Protein AF-A0AAU0TJ70-F1 (afdb_monomer_lite)

Structure (mmCIF, N/CA/C/O backbone):
data_AF-A0AAU0TJ70-F1
#
_entry.id   AF-A0AAU0TJ70-F1
#
loop_
_atom_site.group_PDB
_atom_site.id
_atom_site.type_symbol
_atom_site.label_atom_id
_atom_site.label_alt_id
_atom_site.label_comp_id
_atom_site.label_asym_id
_atom_site.label_entity_id
_atom_site.label_seq_id
_atom_site.pdbx_PDB_ins_code
_atom_site.Cartn_x
_atom_site.Cartn_y
_atom_site.Cartn_z
_atom_site.occupancy
_atom_site.B_iso_or_equiv
_atom_site.auth_seq_id
_atom_site.auth_comp_id
_atom_site.auth_asym_id
_atom_site.auth_atom_id
_atom_site.pdbx_PDB_model_num
ATOM 1 N N . MET A 1 1 ? 9.516 13.783 13.457 1.00 56.66 1 MET A N 1
ATOM 2 C CA . MET A 1 1 ? 9.043 12.530 12.823 1.00 56.66 1 MET A CA 1
ATOM 3 C C . MET A 1 1 ? 9.151 12.559 11.295 1.00 56.66 1 MET A C 1
ATOM 5 O O . MET A 1 1 ? 8.821 11.558 10.683 1.00 56.66 1 MET A O 1
ATOM 9 N N . THR A 1 2 ? 9.622 13.643 10.664 1.00 57.38 2 THR A N 1
ATOM 10 C CA . THR A 1 2 ? 9.586 13.800 9.195 1.00 57.38 2 THR A CA 1
ATOM 11 C C . THR A 1 2 ? 10.883 14.389 8.642 1.00 57.38 2 THR A C 1
ATOM 13 O O . THR A 1 2 ? 10.853 15.261 7.774 1.00 57.38 2 THR A O 1
ATOM 16 N N . ASP A 1 3 ? 12.036 13.970 9.159 1.00 79.81 3 ASP A N 1
ATOM 17 C CA . ASP A 1 3 ? 13.287 14.393 8.535 1.00 79.81 3 ASP A CA 1
ATOM 18 C C . ASP A 1 3 ? 13.404 13.690 7.176 1.00 79.81 3 ASP A C 1
ATOM 20 O O . ASP A 1 3 ? 13.272 12.472 7.093 1.00 79.81 3 ASP A O 1
ATOM 24 N N . GLN A 1 4 ? 13.644 14.471 6.118 1.00 89.00 4 GLN A N 1
ATOM 25 C CA . GLN A 1 4 ? 13.882 14.001 4.743 1.00 89.00 4 GLN A CA 1
ATOM 26 C C . GLN A 1 4 ? 12.677 13.384 4.003 1.00 89.00 4 GLN A C 1
ATOM 28 O O . GLN A 1 4 ? 12.871 12.769 2.958 1.00 89.00 4 GLN A O 1
ATOM 33 N N . LEU A 1 5 ? 11.445 13.583 4.482 1.00 93.06 5 LEU A N 1
ATOM 34 C CA . LEU A 1 5 ? 10.231 13.097 3.812 1.00 93.06 5 LEU A CA 1
ATOM 35 C C . LEU A 1 5 ? 9.346 14.255 3.351 1.00 93.06 5 LEU A C 1
ATOM 37 O O . LEU A 1 5 ? 9.172 15.245 4.066 1.00 93.06 5 LEU A O 1
ATOM 41 N N . THR A 1 6 ? 8.762 14.126 2.160 1.00 94.50 6 THR A N 1
ATOM 42 C CA . THR A 1 6 ? 7.722 15.044 1.688 1.00 94.50 6 THR A CA 1
ATOM 43 C C . THR A 1 6 ? 6.375 14.703 2.323 1.00 94.50 6 THR A C 1
ATOM 45 O O . THR A 1 6 ? 6.143 13.591 2.798 1.00 94.50 6 THR A O 1
ATOM 48 N N . GLU A 1 7 ? 5.432 15.644 2.280 1.00 93.88 7 GLU A N 1
ATOM 49 C CA . GLU A 1 7 ? 4.050 15.379 2.696 1.00 93.88 7 GLU A CA 1
ATOM 50 C C . GLU A 1 7 ? 3.429 14.220 1.902 1.00 93.88 7 GLU A C 1
ATOM 52 O O . GLU A 1 7 ? 2.747 13.369 2.469 1.00 93.88 7 GLU A O 1
ATOM 57 N N . LYS A 1 8 ? 3.716 14.138 0.595 1.00 95.31 8 LYS A N 1
ATOM 58 C CA . LYS A 1 8 ? 3.222 13.045 -0.247 1.00 95.31 8 LYS A CA 1
ATOM 59 C C . LYS A 1 8 ? 3.800 11.696 0.159 1.00 95.31 8 LYS A C 1
ATOM 61 O O . LYS A 1 8 ? 3.061 10.719 0.108 1.00 95.31 8 LYS A O 1
ATOM 66 N N . ASP A 1 9 ? 5.060 11.635 0.589 1.00 94.50 9 ASP A N 1
ATOM 67 C CA . ASP A 1 9 ? 5.648 10.389 1.095 1.00 94.50 9 ASP A CA 1
ATOM 68 C C . ASP A 1 9 ? 4.879 9.904 2.326 1.00 94.50 9 ASP A C 1
ATOM 70 O O . ASP A 1 9 ? 4.464 8.749 2.380 1.00 94.50 9 ASP A O 1
ATOM 74 N N . MET A 1 10 ? 4.593 10.809 3.266 1.00 94.38 10 MET A N 1
ATOM 75 C CA . MET A 1 10 ? 3.841 10.489 4.481 1.00 94.38 10 MET A CA 1
ATOM 76 C C . MET A 1 10 ? 2.407 10.042 4.179 1.00 94.38 10 MET A C 1
ATOM 78 O O . MET A 1 10 ? 1.947 9.034 4.713 1.00 94.38 10 MET A O 1
ATOM 82 N N . VAL A 1 11 ? 1.700 10.777 3.317 1.00 95.94 11 VAL A N 1
ATOM 83 C CA . VAL A 1 11 ? 0.303 10.478 2.972 1.00 95.94 11 VAL A CA 1
ATOM 84 C C . VAL A 1 11 ? 0.202 9.158 2.213 1.00 95.94 11 VAL A C 1
ATOM 86 O O . VAL A 1 11 ? -0.601 8.304 2.584 1.00 95.94 11 VAL A O 1
ATOM 89 N N . ASN A 1 12 ? 1.031 8.955 1.187 1.00 96.06 12 ASN A N 1
ATOM 90 C CA . ASN A 1 12 ? 1.029 7.711 0.419 1.00 96.06 12 ASN A CA 1
ATOM 91 C C . ASN A 1 12 ? 1.400 6.519 1.305 1.00 96.06 12 ASN A C 1
ATOM 93 O O . ASN A 1 12 ? 0.758 5.476 1.217 1.00 96.06 12 ASN A O 1
ATOM 97 N N . TYR A 1 13 ? 2.378 6.686 2.199 1.00 96.31 13 TYR A N 1
ATOM 98 C CA . TYR A 1 13 ? 2.761 5.625 3.121 1.00 96.31 13 TYR A CA 1
ATOM 99 C C . TYR A 1 13 ? 1.640 5.283 4.107 1.00 96.31 13 TYR A C 1
ATOM 101 O O . TYR A 1 13 ? 1.368 4.106 4.326 1.00 96.31 13 TYR A O 1
ATOM 109 N N . ALA A 1 14 ? 0.910 6.274 4.629 1.00 97.31 14 ALA A N 1
ATOM 110 C CA . ALA A 1 14 ? -0.255 6.022 5.478 1.00 97.31 14 ALA A CA 1
ATOM 111 C C . ALA A 1 14 ? -1.329 5.184 4.760 1.00 97.31 14 ALA A C 1
ATOM 113 O O . ALA A 1 14 ? -1.914 4.289 5.371 1.00 97.31 14 ALA A O 1
ATOM 114 N N . TYR A 1 15 ? -1.558 5.423 3.464 1.00 98.12 15 TYR A N 1
ATOM 115 C CA . TYR A 1 15 ? -2.445 4.584 2.653 1.00 98.12 15 TYR A CA 1
ATOM 116 C C . TYR A 1 15 ? -1.903 3.162 2.473 1.00 98.12 15 TYR A C 1
ATOM 118 O O . TYR A 1 15 ? -2.664 2.212 2.641 1.00 98.12 15 TYR A O 1
ATOM 126 N N . THR A 1 16 ? -0.600 3.002 2.223 1.00 98.06 16 THR A N 1
ATOM 127 C CA . THR A 1 16 ? 0.044 1.679 2.167 1.00 98.06 16 THR A CA 1
ATOM 128 C C . THR A 1 16 ? -0.152 0.900 3.469 1.00 98.06 16 THR A C 1
ATOM 130 O O . THR A 1 16 ? -0.557 -0.261 3.432 1.00 98.06 16 THR A O 1
ATOM 133 N N . ILE A 1 17 ? 0.082 1.532 4.624 1.00 98.25 17 ILE A N 1
ATOM 134 C CA . ILE A 1 17 ? -0.090 0.885 5.932 1.00 98.25 17 ILE A CA 1
ATOM 135 C C . ILE A 1 17 ? -1.557 0.575 6.207 1.00 98.25 17 ILE A C 1
ATOM 137 O O . ILE A 1 17 ? -1.866 -0.532 6.637 1.00 98.25 17 ILE A O 1
ATOM 141 N N . ARG A 1 18 ? -2.476 1.501 5.910 1.00 98.00 18 ARG A N 1
ATOM 142 C CA . ARG A 1 18 ? -3.921 1.256 6.026 1.00 98.00 18 ARG A CA 1
ATOM 143 C C . ARG A 1 18 ? -4.329 0.003 5.253 1.00 98.00 18 ARG A C 1
ATOM 145 O O . ARG A 1 18 ? -5.043 -0.839 5.795 1.00 98.00 18 ARG A O 1
ATOM 152 N N . ASP A 1 19 ? -3.887 -0.113 4.005 1.00 98.38 19 ASP A N 1
ATOM 153 C CA . ASP A 1 19 ? -4.249 -1.239 3.146 1.00 98.38 19 ASP A CA 1
ATOM 154 C C . ASP A 1 19 ? -3.643 -2.542 3.670 1.00 98.38 19 ASP A C 1
ATOM 156 O O . ASP A 1 19 ? -4.350 -3.545 3.744 1.00 98.38 19 ASP A O 1
ATOM 160 N N . LYS A 1 20 ? -2.398 -2.512 4.160 1.00 98.12 20 LYS A N 1
ATOM 161 C CA . LYS A 1 20 ? -1.770 -3.669 4.810 1.00 98.12 20 LYS A CA 1
ATOM 162 C C . LYS A 1 20 ? -2.487 -4.106 6.086 1.00 98.12 20 LYS A C 1
ATOM 164 O O . LYS A 1 20 ? -2.793 -5.284 6.231 1.00 98.12 20 LYS A O 1
ATOM 169 N N . VAL A 1 21 ? -2.849 -3.174 6.968 1.00 97.69 21 VAL A N 1
ATOM 170 C CA . VAL A 1 21 ? -3.657 -3.476 8.163 1.00 97.69 21 VAL A CA 1
ATOM 171 C C . VAL A 1 21 ? -5.002 -4.089 7.768 1.00 97.69 21 VAL A C 1
ATOM 173 O O . VAL A 1 21 ? -5.476 -5.007 8.436 1.00 97.69 21 VAL A O 1
ATOM 176 N N . SER A 1 22 ? -5.606 -3.635 6.664 1.00 97.25 22 SER A N 1
ATOM 177 C CA . SER A 1 22 ? -6.889 -4.167 6.192 1.00 97.25 22 SER A CA 1
ATOM 178 C C . SER A 1 22 ? -6.839 -5.633 5.746 1.00 97.25 22 SER A C 1
ATOM 180 O O . SER A 1 22 ? -7.872 -6.305 5.740 1.00 97.25 22 SER A O 1
ATOM 182 N N . GLU A 1 23 ? -5.648 -6.163 5.443 1.00 97.06 23 GLU A N 1
ATOM 183 C CA . GLU A 1 23 ? -5.439 -7.589 5.168 1.00 97.06 23 GLU A CA 1
ATOM 184 C C . GLU A 1 23 ? -5.575 -8.443 6.452 1.00 97.06 23 GLU A C 1
ATOM 186 O O . GLU A 1 23 ? -5.872 -9.639 6.379 1.00 97.06 23 GLU A O 1
ATOM 191 N N . ASN A 1 24 ? -5.437 -7.844 7.645 1.00 96.44 24 ASN A N 1
ATOM 192 C CA . ASN A 1 24 ? -5.589 -8.530 8.927 1.00 96.44 24 ASN A CA 1
ATOM 193 C C . ASN A 1 24 ? -7.071 -8.688 9.314 1.00 96.44 24 ASN A C 1
ATOM 195 O O . ASN A 1 24 ? -7.692 -7.820 9.933 1.00 96.44 24 ASN A O 1
ATOM 199 N N . GLN A 1 25 ? -7.640 -9.851 8.992 1.00 95.19 25 GLN A N 1
ATOM 200 C CA . GLN A 1 25 ? -9.057 -10.152 9.231 1.00 95.19 25 GLN A CA 1
ATOM 201 C C . GLN A 1 25 ? -9.488 -10.009 10.696 1.00 95.19 25 GLN A C 1
ATOM 203 O O . GLN A 1 25 ? -10.603 -9.556 10.955 1.00 95.19 25 GLN A O 1
ATOM 208 N N . LEU A 1 26 ? -8.628 -10.375 11.653 1.00 92.44 26 LEU A N 1
ATOM 209 C CA . LEU A 1 26 ? -8.949 -10.268 13.077 1.00 92.44 26 LEU A CA 1
ATOM 210 C C . LEU A 1 26 ? -9.138 -8.802 13.478 1.00 92.44 26 LEU A C 1
ATOM 212 O O . LEU A 1 26 ? -10.120 -8.459 14.133 1.00 92.44 26 LEU A O 1
ATOM 216 N N . VAL A 1 27 ? -8.225 -7.935 13.046 1.00 94.19 27 VAL A N 1
ATOM 217 C CA . VAL A 1 27 ? -8.295 -6.494 13.316 1.00 94.19 27 VAL A CA 1
ATOM 218 C C . VAL A 1 27 ? -9.521 -5.885 12.655 1.00 94.19 27 VAL A C 1
ATOM 220 O O . VAL A 1 27 ? -10.256 -5.135 13.294 1.00 94.19 27 VAL A O 1
ATOM 223 N N . MET A 1 28 ? -9.812 -6.262 11.410 1.00 96.06 28 MET A N 1
ATOM 224 C CA . MET A 1 28 ? -11.000 -5.767 10.714 1.00 96.06 28 MET A CA 1
ATOM 225 C C . MET A 1 28 ? -12.302 -6.205 11.396 1.00 96.06 28 MET A C 1
ATOM 227 O O . MET A 1 28 ? -13.241 -5.414 11.489 1.00 96.06 28 MET A O 1
ATOM 231 N N . GLN A 1 29 ? -12.359 -7.419 11.950 1.00 94.31 29 GLN A N 1
ATOM 232 C CA . GLN A 1 29 ? -13.491 -7.859 12.772 1.00 94.31 29 GLN A CA 1
ATOM 233 C C . GLN A 1 29 ? -13.596 -7.073 14.082 1.00 94.31 29 GLN A C 1
ATOM 235 O O . GLN A 1 29 ? -14.703 -6.728 14.493 1.00 94.31 29 GLN A O 1
ATOM 240 N N . GLN A 1 30 ? -12.475 -6.770 14.740 1.00 92.50 30 GLN A N 1
ATOM 241 C CA . GLN A 1 30 ? -12.467 -5.953 15.955 1.00 92.50 30 GLN A CA 1
ATOM 242 C C . GLN A 1 30 ? -12.964 -4.530 15.676 1.00 92.50 30 GLN A C 1
ATOM 244 O O . GLN A 1 30 ? -13.785 -4.023 16.433 1.00 92.50 30 GLN A O 1
ATOM 249 N N . LEU A 1 31 ? -12.530 -3.916 14.572 1.00 93.38 31 LEU A N 1
ATOM 250 C CA . LEU A 1 31 ? -12.981 -2.587 14.147 1.00 93.38 31 LEU A CA 1
ATOM 251 C C . LEU A 1 31 ? -14.475 -2.555 13.808 1.00 93.38 31 LEU A C 1
ATOM 253 O O . LEU A 1 31 ? -15.143 -1.564 14.084 1.00 93.38 31 LEU A O 1
ATOM 257 N N . ALA A 1 32 ? -15.004 -3.631 13.222 1.00 95.56 32 ALA A N 1
ATOM 258 C CA . ALA A 1 32 ? -16.414 -3.712 12.852 1.00 95.56 32 ALA A CA 1
ATOM 259 C C . ALA A 1 32 ? -17.353 -3.917 14.053 1.00 95.56 32 ALA A C 1
ATOM 261 O O . ALA A 1 32 ? -18.511 -3.508 13.992 1.00 95.56 32 ALA A O 1
ATOM 262 N N . ASN A 1 33 ? -16.880 -4.569 15.120 1.00 95.62 33 ASN A N 1
ATOM 263 C CA . ASN A 1 33 ? -17.743 -5.051 16.204 1.00 95.62 33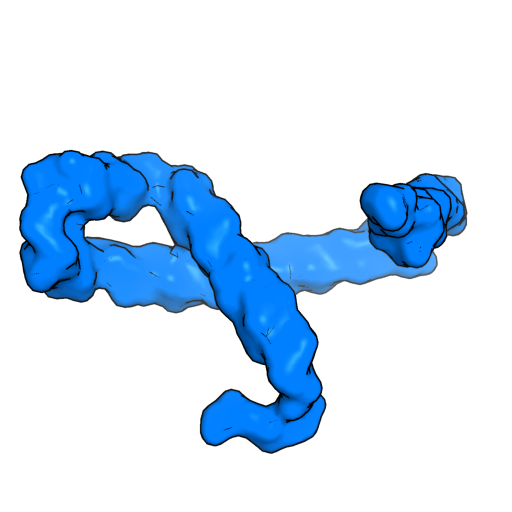 ASN A CA 1
ATOM 264 C C . ASN A 1 33 ? -17.538 -4.345 17.551 1.00 95.62 33 ASN A C 1
ATOM 266 O O . ASN A 1 33 ? -18.350 -4.538 18.454 1.00 95.62 33 ASN A O 1
ATOM 270 N N . ASN A 1 34 ? -16.485 -3.540 17.703 1.00 93.56 34 ASN A N 1
ATOM 271 C CA . ASN A 1 34 ? -16.163 -2.861 18.957 1.00 93.56 34 ASN A CA 1
ATOM 272 C C . ASN A 1 34 ? -16.249 -1.337 18.815 1.00 93.56 34 ASN A C 1
ATOM 274 O O . ASN A 1 34 ? -16.218 -0.790 17.712 1.00 93.56 34 ASN A O 1
ATOM 278 N N . THR A 1 35 ? -16.311 -0.624 19.944 1.00 93.06 35 THR A N 1
ATOM 279 C CA . THR A 1 35 ? -16.112 0.832 19.921 1.00 93.06 35 THR A CA 1
ATOM 280 C C . THR A 1 35 ? -14.679 1.165 19.499 1.00 93.06 35 THR A C 1
ATOM 282 O O . THR A 1 35 ? -13.768 0.348 19.647 1.00 93.06 35 THR A O 1
ATOM 285 N N . ALA A 1 36 ? -14.452 2.387 19.011 1.00 90.00 36 ALA A N 1
ATOM 286 C CA . ALA A 1 36 ? -13.113 2.829 18.615 1.00 90.00 36 ALA A CA 1
ATOM 287 C C . ALA A 1 36 ? -12.085 2.661 19.750 1.00 90.00 36 ALA A C 1
ATOM 289 O O . ALA A 1 36 ? -10.994 2.153 19.521 1.00 90.00 36 ALA A O 1
ATOM 290 N N . GLU A 1 37 ? -12.451 3.017 20.984 1.00 90.69 37 GLU A N 1
ATOM 291 C CA . GLU A 1 37 ? -11.580 2.871 22.155 1.00 90.69 37 GLU A CA 1
ATOM 292 C C . GLU 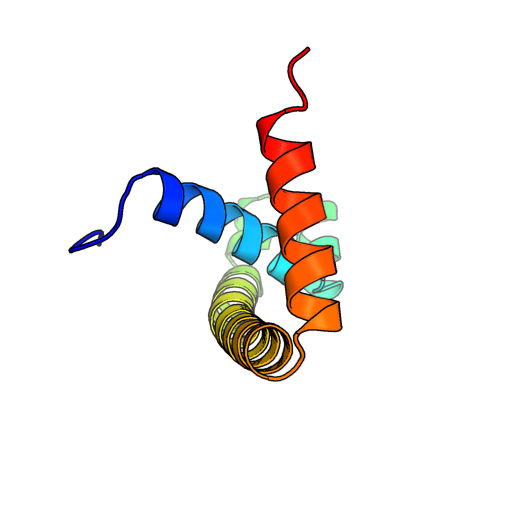A 1 37 ? -11.206 1.403 22.416 1.00 90.69 37 GLU A C 1
ATOM 294 O O . GLU A 1 37 ? -10.037 1.081 22.610 1.00 90.69 37 GLU A O 1
ATOM 299 N N . GLN A 1 38 ? -12.175 0.488 22.328 1.00 89.00 38 GLN A N 1
ATOM 300 C CA . GLN A 1 38 ? -11.942 -0.948 22.500 1.00 89.00 38 GLN A CA 1
ATOM 301 C C . GLN A 1 38 ? -11.086 -1.546 21.377 1.00 89.00 38 GLN A C 1
ATOM 303 O O . GLN A 1 38 ? -10.226 -2.382 21.642 1.00 89.00 38 GLN A O 1
ATOM 308 N N . ALA A 1 39 ? -11.311 -1.132 20.129 1.00 88.50 39 ALA A N 1
ATOM 309 C CA . ALA A 1 39 ? -10.532 -1.617 18.996 1.00 88.50 39 ALA A CA 1
ATOM 310 C C . ALA A 1 39 ? -9.073 -1.134 19.061 1.00 88.50 39 ALA A C 1
ATOM 312 O O . ALA A 1 39 ? -8.161 -1.916 18.796 1.00 88.50 39 ALA A O 1
ATOM 313 N N . LEU A 1 40 ? -8.848 0.117 19.477 1.00 86.06 40 LEU A N 1
ATOM 314 C CA . LEU A 1 40 ? -7.511 0.700 19.625 1.00 86.06 40 LEU A CA 1
ATOM 315 C C . LEU A 1 40 ? -6.730 0.133 20.822 1.00 86.06 40 LEU A C 1
ATOM 317 O O . LEU A 1 40 ? -5.511 0.023 20.735 1.00 86.06 40 LEU A O 1
ATOM 321 N N . LEU A 1 41 ? -7.408 -0.259 21.909 1.00 84.56 41 LEU A N 1
ATOM 322 C CA . LEU A 1 41 ? -6.803 -0.983 23.041 1.00 84.56 41 LEU A CA 1
ATOM 323 C C . LEU A 1 41 ? -6.558 -2.474 22.750 1.00 84.56 41 LEU A C 1
ATOM 325 O O . LEU A 1 41 ? -5.891 -3.153 23.530 1.00 84.56 41 LEU A O 1
ATOM 329 N N . GLY A 1 42 ? -7.142 -2.990 21.666 1.00 78.75 42 GLY A N 1
ATOM 330 C CA . GLY A 1 42 ? -6.958 -4.359 21.204 1.00 78.75 42 GLY A CA 1
ATOM 331 C C . GLY A 1 42 ? -5.654 -4.550 20.429 1.00 78.75 42 GLY A C 1
ATOM 332 O O . GLY A 1 42 ? -4.647 -3.888 20.659 1.00 78.75 42 GLY A O 1
ATOM 333 N N . ASN A 1 43 ? -5.675 -5.452 19.449 1.00 86.38 43 ASN A N 1
ATOM 334 C CA . ASN A 1 43 ? -4.482 -5.810 18.672 1.00 86.38 43 ASN A CA 1
ATOM 335 C C . ASN A 1 43 ? -4.164 -4.818 17.542 1.00 86.38 43 ASN A C 1
ATOM 337 O O . ASN A 1 43 ? -3.318 -5.106 16.698 1.00 86.38 43 ASN A O 1
ATOM 341 N N . PHE A 1 44 ? -4.841 -3.668 17.495 1.00 92.56 44 PHE A N 1
ATOM 342 C CA . PHE A 1 44 ? -4.688 -2.713 16.404 1.00 92.56 44 PHE A CA 1
ATOM 343 C C . PHE A 1 44 ? -3.265 -2.147 16.325 1.00 92.56 44 PHE A C 1
ATOM 345 O O . PHE A 1 44 ? -2.703 -2.101 15.237 1.00 92.56 44 PHE A O 1
ATOM 352 N N . ALA A 1 45 ? -2.658 -1.778 17.460 1.00 91.62 45 ALA A N 1
ATOM 353 C CA . ALA A 1 45 ? -1.294 -1.240 17.482 1.00 91.62 45 ALA A CA 1
ATOM 354 C C . ALA A 1 45 ? -0.270 -2.241 16.918 1.00 91.62 45 ALA A C 1
ATOM 356 O O . ALA A 1 45 ? 0.487 -1.897 16.017 1.00 91.62 45 ALA A O 1
ATOM 357 N N . ASN A 1 46 ? -0.331 -3.502 17.358 1.00 93.62 46 ASN A N 1
ATOM 358 C CA . ASN A 1 46 ? 0.544 -4.561 16.845 1.00 93.62 46 ASN A CA 1
ATOM 359 C C . ASN A 1 46 ? 0.351 -4.774 15.339 1.00 93.62 46 ASN A C 1
ATOM 361 O O . ASN A 1 46 ? 1.318 -4.932 14.610 1.00 93.62 46 ASN A O 1
ATOM 365 N N . ALA A 1 47 ? -0.892 -4.732 14.856 1.00 96.25 47 ALA A N 1
ATOM 366 C CA . ALA A 1 47 ? -1.162 -4.899 13.434 1.00 96.25 47 ALA A CA 1
ATOM 367 C C . ALA A 1 47 ? -0.638 -3.741 12.578 1.00 96.25 47 ALA A C 1
ATOM 369 O O . ALA A 1 47 ? -0.292 -3.955 11.419 1.00 96.25 47 ALA A O 1
ATOM 370 N N . VAL A 1 48 ? -0.580 -2.526 13.129 1.00 96.88 48 VAL A N 1
ATOM 371 C CA . VAL A 1 48 ? 0.083 -1.392 12.475 1.00 96.88 48 VAL A CA 1
ATOM 372 C C . VAL A 1 48 ? 1.591 -1.627 12.404 1.00 96.88 48 VAL A C 1
ATOM 374 O O . VAL A 1 48 ? 2.168 -1.427 11.337 1.00 96.88 48 VAL A O 1
ATOM 377 N N . ASP A 1 49 ? 2.217 -2.083 13.490 1.00 96.38 49 ASP A N 1
ATOM 378 C CA . ASP A 1 49 ? 3.653 -2.392 13.514 1.00 96.38 49 ASP A CA 1
ATOM 379 C C . ASP A 1 49 ? 4.011 -3.512 12.521 1.00 96.38 49 ASP A C 1
ATOM 381 O O . ASP A 1 49 ? 4.943 -3.360 11.728 1.00 96.38 49 ASP A O 1
ATOM 385 N N . ASP A 1 50 ? 3.223 -4.591 12.492 1.00 97.56 50 ASP A N 1
ATOM 386 C CA . ASP A 1 50 ? 3.376 -5.688 11.530 1.00 97.56 50 ASP A CA 1
ATOM 387 C C . ASP A 1 50 ? 3.218 -5.174 10.089 1.00 97.56 50 ASP A C 1
ATOM 389 O O . ASP A 1 50 ? 4.058 -5.435 9.228 1.00 97.56 50 ASP A O 1
ATOM 393 N N . ALA A 1 51 ? 2.195 -4.352 9.827 1.00 98.31 51 ALA A N 1
ATO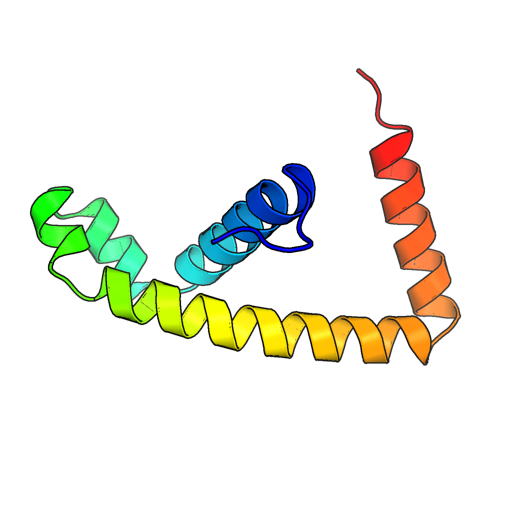M 394 C CA . ALA A 1 51 ? 1.973 -3.751 8.515 1.00 98.31 51 ALA A CA 1
ATOM 395 C C . ALA A 1 51 ? 3.132 -2.843 8.070 1.00 98.31 51 ALA A C 1
ATOM 397 O O . ALA A 1 51 ? 3.454 -2.802 6.880 1.00 98.31 51 ALA A O 1
ATOM 398 N N . ILE A 1 52 ? 3.775 -2.126 8.999 1.00 98.12 52 ILE A N 1
ATOM 399 C CA . ILE A 1 52 ? 4.970 -1.319 8.722 1.00 98.12 52 ILE A CA 1
ATOM 400 C C . ILE A 1 52 ? 6.109 -2.216 8.235 1.00 98.12 52 ILE A C 1
ATOM 402 O O . ILE A 1 52 ? 6.679 -1.930 7.178 1.00 98.12 52 ILE A O 1
ATOM 406 N N . MET A 1 53 ? 6.398 -3.309 8.945 1.00 97.88 53 MET A N 1
ATOM 407 C CA . MET A 1 53 ? 7.455 -4.252 8.564 1.00 97.88 53 MET A CA 1
ATOM 408 C C . MET A 1 53 ? 7.144 -4.937 7.226 1.00 97.88 53 MET A C 1
ATOM 410 O O . MET A 1 53 ? 7.941 -4.853 6.288 1.00 97.88 53 MET A O 1
ATOM 414 N N . ASP A 1 54 ? 5.943 -5.500 7.088 1.00 98.25 54 ASP A N 1
ATOM 415 C CA . ASP A 1 54 ? 5.505 -6.215 5.886 1.00 98.25 54 ASP A CA 1
ATOM 416 C C . ASP A 1 54 ? 5.467 -5.309 4.646 1.00 98.25 54 ASP A C 1
ATOM 418 O O . ASP A 1 54 ? 5.771 -5.741 3.528 1.00 98.25 54 ASP A O 1
ATOM 422 N N . SER A 1 55 ? 5.109 -4.028 4.814 1.00 98.06 55 SER A N 1
ATOM 423 C CA . SER A 1 55 ? 5.141 -3.055 3.716 1.00 98.06 55 SER A CA 1
ATOM 424 C C . SER A 1 55 ? 6.562 -2.817 3.200 1.00 98.06 55 SER A C 1
ATOM 426 O O . SER A 1 55 ? 6.751 -2.681 1.989 1.00 98.06 55 SER A O 1
ATOM 428 N N . GLY A 1 56 ? 7.558 -2.814 4.092 1.00 97.75 56 GLY A N 1
ATOM 429 C CA . GLY A 1 56 ? 8.968 -2.664 3.744 1.00 97.75 56 GLY A CA 1
ATOM 430 C C . GLY A 1 56 ? 9.471 -3.835 2.903 1.00 97.75 56 GLY A C 1
ATOM 431 O O . GLY A 1 56 ? 10.021 -3.626 1.818 1.00 97.75 56 GLY A O 1
ATOM 432 N N . ASP A 1 57 ? 9.194 -5.061 3.347 1.00 98.19 57 ASP A N 1
ATOM 433 C CA . ASP A 1 57 ? 9.561 -6.287 2.631 1.00 98.19 57 ASP A CA 1
ATOM 434 C C . ASP A 1 57 ? 8.883 -6.364 1.255 1.00 98.19 57 ASP A C 1
ATOM 436 O O . ASP A 1 57 ? 9.519 -6.675 0.238 1.00 98.19 57 ASP A O 1
ATOM 440 N N . ALA A 1 58 ? 7.595 -6.015 1.190 1.00 98.12 58 ALA A N 1
ATOM 441 C CA . ALA A 1 58 ? 6.856 -5.955 -0.065 1.00 98.12 58 ALA A CA 1
ATOM 442 C C . ALA A 1 58 ? 7.448 -4.912 -1.028 1.00 98.12 58 ALA A C 1
ATOM 444 O O . ALA A 1 58 ? 7.656 -5.222 -2.205 1.00 98.12 58 ALA A O 1
ATOM 445 N N . HIS A 1 59 ? 7.764 -3.707 -0.543 1.00 97.44 59 HIS A N 1
ATOM 446 C CA . HIS A 1 59 ? 8.395 -2.656 -1.343 1.00 97.44 59 HIS A CA 1
ATOM 447 C C . HIS A 1 59 ? 9.776 -3.077 -1.856 1.00 97.44 59 HIS A C 1
ATOM 449 O O . HIS A 1 59 ? 10.070 -2.894 -3.040 1.00 97.44 59 HIS A O 1
ATOM 455 N N . GLN A 1 60 ? 10.616 -3.684 -1.012 1.00 98.31 60 GLN A N 1
ATOM 456 C CA . GLN A 1 60 ? 11.935 -4.161 -1.430 1.00 98.31 60 GLN A CA 1
ATOM 457 C C . GLN A 1 60 ? 11.820 -5.235 -2.519 1.00 98.31 60 GLN A C 1
ATOM 459 O O . GLN A 1 60 ? 12.529 -5.180 -3.528 1.00 98.31 60 GLN A O 1
ATOM 464 N N . ASN A 1 61 ? 10.897 -6.185 -2.362 1.00 98.25 61 ASN A N 1
ATOM 465 C CA . ASN A 1 61 ? 10.631 -7.208 -3.371 1.00 98.25 61 ASN A CA 1
ATOM 466 C C . ASN A 1 61 ? 10.125 -6.595 -4.692 1.00 98.25 61 ASN A C 1
ATOM 468 O O . ASN A 1 61 ? 10.621 -6.934 -5.768 1.00 98.25 61 ASN A O 1
ATOM 472 N N . GLN A 1 62 ? 9.179 -5.654 -4.629 1.00 97.88 62 GLN A N 1
ATOM 473 C CA . GLN A 1 62 ? 8.680 -4.940 -5.809 1.00 97.88 62 GLN A CA 1
ATOM 474 C C . GLN A 1 62 ? 9.805 -4.202 -6.539 1.00 97.88 62 GLN A C 1
ATOM 476 O O . GLN A 1 62 ? 9.941 -4.356 -7.752 1.00 97.88 62 GLN A O 1
ATOM 481 N N . MET A 1 63 ? 10.649 -3.466 -5.809 1.00 98.12 63 MET A N 1
ATOM 482 C CA . MET A 1 63 ? 11.810 -2.774 -6.367 1.00 98.12 63 MET A CA 1
ATOM 483 C C . MET A 1 63 ? 12.726 -3.750 -7.111 1.00 98.1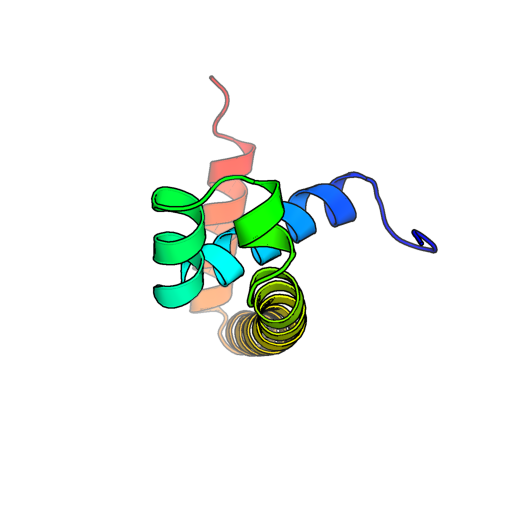2 63 MET A C 1
ATOM 485 O O . MET A 1 63 ? 13.061 -3.517 -8.272 1.00 98.12 63 MET A O 1
ATOM 489 N N . MET A 1 64 ? 13.081 -4.876 -6.486 1.00 98.38 64 MET A N 1
ATOM 490 C CA . MET A 1 64 ? 13.932 -5.891 -7.112 1.00 98.38 64 MET A CA 1
ATOM 491 C C . MET A 1 64 ? 13.314 -6.447 -8.396 1.00 98.38 64 MET A C 1
ATOM 493 O O . MET A 1 64 ? 14.002 -6.565 -9.410 1.00 98.38 64 MET A O 1
ATOM 497 N N . GLN A 1 65 ? 12.017 -6.758 -8.394 1.00 98.25 65 GLN A N 1
ATOM 498 C CA . GLN A 1 65 ? 11.331 -7.276 -9.578 1.00 98.25 65 GLN A CA 1
ATOM 499 C C . GLN A 1 65 ? 11.226 -6.250 -10.709 1.00 98.25 65 GLN A C 1
ATOM 501 O O . GLN A 1 65 ? 11.376 -6.618 -11.871 1.00 98.25 65 GLN A O 1
ATOM 506 N N . LEU A 1 66 ? 10.959 -4.984 -10.386 1.00 98.38 66 LEU A N 1
ATOM 507 C CA . LEU A 1 66 ? 10.839 -3.921 -11.381 1.00 98.38 66 LEU A CA 1
ATOM 508 C C . LEU A 1 66 ? 12.197 -3.541 -11.975 1.00 98.38 66 LEU A C 1
ATOM 510 O O . LEU A 1 66 ? 12.275 -3.273 -13.167 1.00 98.38 66 LEU A O 1
ATOM 514 N N . LEU A 1 67 ? 13.269 -3.549 -11.182 1.00 97.62 67 LEU A N 1
ATOM 515 C CA . LEU A 1 67 ? 14.605 -3.191 -11.667 1.00 97.62 67 LEU A CA 1
ATOM 516 C C . LEU A 1 67 ? 15.310 -4.334 -12.413 1.00 97.62 67 LEU A C 1
ATOM 518 O O . LEU A 1 67 ? 16.180 -4.065 -13.238 1.00 97.62 67 LEU A O 1
ATOM 522 N N . SER A 1 68 ? 14.952 -5.595 -12.146 1.00 98.19 68 SER A N 1
ATOM 523 C CA . SER A 1 68 ? 15.588 -6.765 -12.779 1.00 98.19 68 SER A CA 1
ATOM 524 C C . SER A 1 68 ? 14.912 -7.250 -14.066 1.00 98.19 68 SER A C 1
ATOM 526 O O . SER A 1 68 ? 15.535 -7.986 -14.829 1.00 98.19 68 SER A O 1
ATOM 528 N N . ASP A 1 69 ? 13.668 -6.846 -14.337 1.00 98.44 69 ASP A N 1
ATOM 529 C CA . ASP A 1 69 ? 12.895 -7.290 -15.502 1.00 98.44 69 ASP A CA 1
ATOM 530 C C . ASP A 1 69 ? 12.378 -6.081 -16.311 1.00 98.44 69 ASP A C 1
ATOM 532 O O . ASP A 1 69 ? 11.391 -5.442 -15.922 1.00 98.44 69 ASP A O 1
ATOM 536 N N . PRO A 1 70 ? 12.991 -5.774 -17.474 1.00 97.94 70 PRO A N 1
ATOM 537 C CA . PRO A 1 70 ? 12.587 -4.647 -18.315 1.00 97.94 70 PRO A CA 1
ATOM 538 C C . PRO A 1 70 ? 11.127 -4.703 -18.783 1.00 97.94 70 PRO A C 1
ATOM 540 O O . PRO A 1 70 ? 10.501 -3.658 -18.980 1.00 97.94 70 PRO A O 1
ATOM 543 N N . ALA A 1 71 ? 10.553 -5.899 -18.952 1.00 98.31 71 ALA A N 1
ATOM 544 C CA . ALA A 1 71 ? 9.162 -6.043 -19.366 1.00 98.31 71 ALA A CA 1
ATOM 545 C C . ALA A 1 71 ? 8.203 -5.678 -18.223 1.00 98.31 71 ALA A C 1
ATOM 547 O O . ALA A 1 71 ? 7.183 -5.026 -18.465 1.00 98.31 71 ALA A O 1
ATOM 548 N N . LYS A 1 72 ? 8.530 -6.043 -16.974 1.00 98.25 72 LYS A N 1
ATOM 549 C CA . LYS A 1 72 ? 7.780 -5.586 -15.789 1.00 98.25 72 LYS A CA 1
ATOM 550 C C . LYS A 1 72 ? 7.924 -4.080 -15.588 1.00 98.25 72 LYS A C 1
ATOM 552 O O . LYS A 1 72 ? 6.911 -3.411 -15.389 1.00 98.25 72 LYS A O 1
ATOM 557 N N . ALA A 1 73 ? 9.140 -3.548 -15.719 1.00 98.50 73 ALA A N 1
ATOM 558 C CA . ALA A 1 73 ? 9.410 -2.114 -15.622 1.00 98.50 73 ALA A CA 1
ATOM 559 C C . ALA A 1 73 ? 8.565 -1.306 -16.617 1.00 98.50 73 ALA A C 1
ATOM 561 O O . ALA A 1 73 ? 7.896 -0.348 -16.237 1.00 98.50 73 ALA A O 1
ATOM 562 N N . SER A 1 74 ? 8.543 -1.728 -17.886 1.00 98.50 74 SER A N 1
ATOM 563 C CA . SER A 1 74 ? 7.786 -1.054 -18.945 1.00 98.50 74 SER A CA 1
ATOM 564 C C . SER A 1 74 ? 6.278 -1.054 -18.672 1.00 98.50 74 SER A C 1
ATOM 566 O O . SER A 1 74 ? 5.625 -0.017 -18.800 1.00 98.50 74 SER A O 1
ATOM 568 N N . LYS A 1 75 ? 5.722 -2.188 -18.222 1.00 98.25 75 LYS A N 1
ATOM 569 C CA . LYS A 1 75 ? 4.306 -2.278 -17.833 1.00 98.25 75 LYS A CA 1
ATOM 570 C C . LYS A 1 75 ? 3.983 -1.366 -16.652 1.00 98.25 75 LYS A C 1
ATOM 572 O O . LYS A 1 75 ? 2.984 -0.655 -16.694 1.00 98.25 75 LYS A O 1
ATOM 577 N N . PHE A 1 76 ? 4.828 -1.356 -15.623 1.00 98.19 76 PHE A N 1
ATOM 578 C CA . PHE A 1 76 ? 4.632 -0.497 -14.458 1.00 98.19 76 PHE A CA 1
ATOM 579 C C . PHE A 1 76 ? 4.722 0.992 -14.821 1.00 98.19 76 PHE A C 1
ATOM 581 O O . PHE A 1 76 ? 3.861 1.773 -14.425 1.00 98.19 76 PHE A O 1
ATOM 588 N N . ALA A 1 77 ? 5.688 1.379 -15.659 1.00 98.25 77 ALA A N 1
ATOM 589 C CA . ALA A 1 77 ? 5.802 2.744 -16.167 1.00 98.25 77 ALA A CA 1
ATOM 590 C C . ALA A 1 77 ? 4.544 3.185 -16.932 1.00 98.25 77 ALA A C 1
ATOM 592 O O . ALA A 1 77 ? 4.116 4.330 -16.791 1.00 98.25 77 ALA A O 1
ATOM 593 N N . LYS A 1 78 ? 3.908 2.279 -17.691 1.00 98.06 78 LYS A N 1
ATOM 594 C CA . LYS A 1 78 ? 2.630 2.567 -18.356 1.00 98.06 78 LYS A CA 1
ATOM 595 C C . LYS A 1 78 ? 1.507 2.837 -17.354 1.00 98.06 78 LYS A C 1
ATOM 597 O O . LYS A 1 78 ? 0.765 3.789 -17.557 1.00 98.06 78 LYS A O 1
ATOM 602 N N . VAL A 1 79 ? 1.416 2.061 -16.272 1.00 97.31 79 VAL A N 1
ATOM 603 C CA . VAL A 1 79 ? 0.436 2.306 -15.197 1.00 97.31 79 VAL A CA 1
ATOM 604 C C . VAL A 1 79 ? 0.656 3.682 -14.567 1.00 97.31 79 VAL A C 1
ATOM 606 O O . VAL A 1 79 ? -0.297 4.437 -14.414 1.00 97.31 79 VAL A O 1
ATOM 609 N N . VAL A 1 80 ? 1.904 4.046 -14.258 1.00 96.94 80 VAL A N 1
ATOM 610 C CA . VAL A 1 80 ? 2.232 5.374 -13.709 1.00 96.94 80 VAL A CA 1
ATOM 611 C C . VAL A 1 80 ? 1.860 6.488 -14.693 1.00 96.94 80 VAL A C 1
ATOM 613 O O . VAL A 1 80 ? 1.248 7.474 -14.293 1.00 96.94 80 VAL A O 1
ATOM 616 N N . PHE A 1 81 ? 2.183 6.327 -15.979 1.00 97.38 81 PHE A N 1
ATOM 617 C CA . PHE A 1 81 ? 1.786 7.274 -17.022 1.00 97.38 81 PHE A CA 1
ATOM 618 C C . PHE A 1 81 ? 0.264 7.434 -17.095 1.00 97.38 81 PHE A C 1
ATOM 620 O O . PHE A 1 81 ? -0.233 8.558 -17.155 1.00 97.38 81 PHE A O 1
ATOM 627 N N . ASP A 1 82 ? -0.479 6.329 -17.046 1.00 97.12 82 ASP A N 1
ATOM 628 C CA . ASP A 1 82 ? -1.939 6.360 -17.072 1.00 97.12 82 ASP A CA 1
ATOM 629 C C . ASP A 1 82 ? -2.491 7.091 -15.851 1.00 97.12 82 ASP A C 1
ATOM 631 O O . ASP A 1 82 ? -3.311 7.984 -16.014 1.00 97.12 82 ASP A O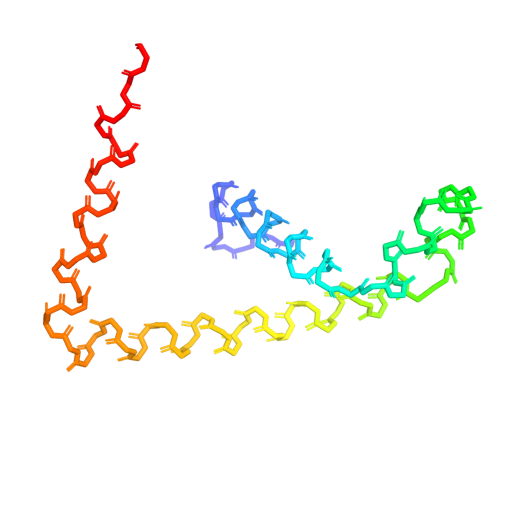 1
ATOM 635 N N . LEU A 1 83 ? -1.985 6.820 -14.644 1.00 95.00 83 LEU A N 1
ATOM 636 C CA . LEU A 1 83 ? -2.397 7.533 -13.428 1.00 95.00 83 LEU A CA 1
ATOM 637 C C . LEU A 1 83 ? -2.124 9.045 -13.490 1.00 95.00 83 LEU A C 1
ATOM 639 O O . LEU A 1 83 ? -2.907 9.826 -12.961 1.00 95.00 83 LEU A O 1
ATOM 643 N N . LEU A 1 84 ? -1.032 9.464 -14.135 1.00 95.81 84 LEU A N 1
ATOM 644 C CA . LEU A 1 84 ? -0.688 10.882 -14.305 1.00 95.81 84 LEU A CA 1
ATOM 645 C C . LEU A 1 84 ? -1.525 11.584 -15.381 1.00 95.81 84 LEU A C 1
ATOM 647 O O . LEU A 1 84 ? -1.649 12.806 -15.353 1.00 95.81 84 LEU A O 1
ATOM 651 N N . THR A 1 85 ? -2.056 10.827 -16.341 1.00 96.00 85 THR A N 1
ATOM 652 C CA . THR A 1 85 ? -2.826 11.352 -17.482 1.00 96.00 85 THR A CA 1
ATOM 653 C C . THR A 1 85 ? -4.329 11.110 -17.359 1.00 96.00 85 THR A C 1
ATOM 655 O O . THR A 1 85 ? -5.107 11.673 -18.127 1.00 96.00 85 THR A O 1
ATOM 658 N N . LEU A 1 86 ? -4.745 10.338 -16.355 1.00 87.88 86 LEU A N 1
ATOM 659 C CA . LEU A 1 86 ? -6.108 10.242 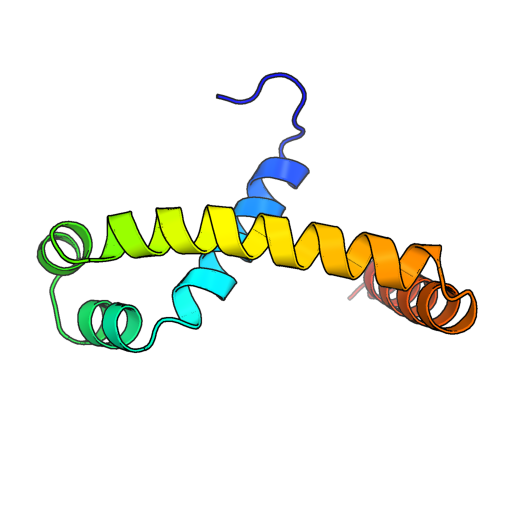-15.847 1.00 87.88 86 LEU A CA 1
ATOM 660 C C . LEU A 1 86 ? -6.481 11.566 -15.162 1.00 87.88 86 LEU A C 1
ATOM 662 O O . LEU A 1 86 ? -6.478 11.687 -13.940 1.00 87.88 86 LEU A O 1
ATOM 666 N N . THR A 1 87 ? -6.803 12.583 -15.955 1.00 68.00 87 THR A N 1
ATOM 667 C CA . THR A 1 87 ? -7.551 13.750 -15.478 1.00 68.00 87 THR A CA 1
ATOM 668 C C . THR A 1 87 ? -9.034 13.571 -15.783 1.00 68.00 87 THR A C 1
ATOM 670 O O . THR A 1 87 ? -9.391 13.161 -16.890 1.00 68.00 87 THR A O 1
ATOM 673 N N . ALA A 1 88 ? -9.866 13.880 -14.785 1.00 56.88 88 ALA A N 1
ATOM 674 C CA . ALA A 1 88 ? -11.302 14.116 -14.924 1.00 56.88 88 ALA A CA 1
ATOM 675 C C . ALA A 1 88 ? -11.593 15.403 -15.710 1.00 56.88 88 ALA A C 1
ATOM 677 O O . ALA A 1 88 ? -10.731 16.314 -15.678 1.00 56.88 88 ALA A O 1
#

Foldseek 3Di:
DAVPHDPCRVVVVVVQLVVQLVVPPVLVVLVVPDDPVRSVVPCSVVSSVVSVVVSVVVVVVLVCVLVVDVVNVVVVVVVVVCVVVPDD

Sequence (88 aa):
MTDQLTEKDMVNYAYTIRDKVSENQLVMQQLANNTAEQALLGNFANAVDDAIMDSGDAHQNQMMQLLSDPAKASKFAKVVFDLLTLTA

Secondary structure (DSSP, 8-state):
--TT--HHHHHHHHHHHHHHHHT-HHHHHHHHHS-HHHHHHTTHHHHHHHHHHHHHHHHHHHHHHHHH-HHHHHHHHHHHHHHHH---

pLDDT: mean 93.67, std 8.48, range [56.66, 98.5]

Radius of gyration: 16.75 Å; chains: 1; bounding box: 33×26×42 Å